Protein AF-A0A9D8ZJZ6-F1 (afdb_monomer)

Nearest PDB structures (foldseek):
  2jpi-assembly1_A  TM=8.445E-01  e=1.481E-08  Pseudomonas aeruginosa
  5em0-assembly1_A  TM=4.532E-01  e=7.822E-02  Artemisia vulgaris
  5feg-assembly1_B  TM=4.765E-01  e=8.849E-02  Hevea brasiliensis
  5ev0-assembly1_A  TM=4.591E-01  e=1.132E-01  Ambrosia artemisiifolia
  3udv-assembly1_A  TM=3.044E-01  e=1.281E-01  Escherichia coli K-12

Radius of gyration: 13.8 Å; Cα contacts (8 Å, |Δi|>4): 210; chains: 1; bounding box: 36×28×32 Å

Secondary structure (DSSP, 8-state):
-EEEEEEEE-TTHHHHHHHHHHHHTTTSEEEE-SSEEEEEETTEEEEEEE-SSEEEEEEEESSTTHHHHHHHHHHHHHHHHSTTS------BS---HHHHHHHHSGGGS---------

Mean predicted aligned error: 5.34 Å

Sequence (118 aa):
MTAFSTNIKTDHAQKYLQQLCKHFAHKVTVEYSPHEGRVAFPPGRCLMNADETTLTFYCLAREDRAIPVIQSILDKHLVKFAWREELEYEWINTLPDDLLAKLARDDFLPDVDGETGR

Foldseek 3Di:
DFKKKKKKFAQCQLVLLVQLQVVQVVPFDWDDDSAWIWTQDPQWIWIWGGDRTMIMIIIDGPDPVCVVVVVVSSVVSSCVVCVVDDIDMDMDRDDPPVVVVCRPDPVVDPPPPDDPDD

Structure (mmCIF, N/CA/C/O backbone):
data_AF-A0A9D8ZJZ6-F1
#
_entry.id   AF-A0A9D8ZJZ6-F1
#
loop_
_atom_site.group_PDB
_atom_site.id
_atom_site.type_symbol
_atom_site.label_atom_id
_atom_site.label_alt_id
_atom_site.label_comp_id
_atom_site.label_asym_id
_atom_site.label_entity_id
_atom_site.label_seq_id
_atom_site.pdbx_PDB_ins_code
_atom_site.Cartn_x
_atom_site.Cartn_y
_atom_site.Cartn_z
_atom_site.occupancy
_atom_site.B_iso_or_equiv
_atom_site.auth_seq_id
_atom_site.auth_comp_id
_atom_site.auth_asym_id
_atom_site.auth_atom_id
_atom_site.pdbx_PDB_model_num
ATOM 1 N N . MET A 1 1 ? 2.996 -0.368 -18.671 1.00 82.06 1 MET A N 1
ATOM 2 C CA . MET A 1 1 ? 2.633 -0.045 -17.280 1.00 82.06 1 MET A CA 1
ATOM 3 C C . MET A 1 1 ? 1.224 -0.541 -17.061 1.00 82.06 1 MET A C 1
ATOM 5 O O . MET A 1 1 ? 0.368 -0.217 -17.876 1.00 82.06 1 MET A O 1
ATOM 9 N N . THR A 1 2 ? 1.011 -1.337 -16.020 1.00 92.19 2 THR A N 1
ATOM 10 C CA . THR A 1 2 ? -0.283 -1.965 -15.737 1.00 92.19 2 THR A CA 1
ATOM 11 C C . THR A 1 2 ? -0.747 -1.533 -14.358 1.00 92.19 2 THR A C 1
ATOM 13 O O . THR A 1 2 ? 0.005 -1.589 -13.384 1.00 92.19 2 THR A O 1
ATOM 16 N N . ALA A 1 3 ? -1.978 -1.050 -14.304 1.00 92.94 3 ALA A N 1
ATOM 17 C CA . ALA A 1 3 ? -2.612 -0.526 -13.112 1.00 92.94 3 ALA A CA 1
ATOM 18 C C . ALA A 1 3 ? -3.452 -1.599 -12.428 1.00 92.94 3 ALA A C 1
ATOM 20 O O . ALA A 1 3 ? -4.126 -2.384 -13.093 1.00 92.94 3 ALA A O 1
ATOM 21 N N . PHE A 1 4 ? -3.432 -1.610 -11.102 1.00 95.06 4 PHE A N 1
ATOM 22 C CA . PHE A 1 4 ? -4.271 -2.496 -10.313 1.00 95.06 4 PHE A CA 1
ATOM 23 C C . PHE A 1 4 ? -4.575 -1.890 -8.946 1.00 95.06 4 PHE A C 1
ATOM 25 O O . PHE A 1 4 ? -3.837 -1.040 -8.442 1.00 95.06 4 PHE A O 1
ATOM 32 N N . SER A 1 5 ? -5.672 -2.325 -8.341 1.00 95.50 5 SER A N 1
ATOM 33 C CA . SER A 1 5 ? -6.100 -1.873 -7.027 1.00 95.50 5 SER A CA 1
ATOM 34 C C . SER A 1 5 ? -6.735 -2.974 -6.203 1.00 95.50 5 SER A C 1
ATOM 36 O O . SER A 1 5 ? -7.060 -4.041 -6.712 1.00 95.50 5 SER A O 1
ATOM 38 N N . THR A 1 6 ? -6.876 -2.721 -4.910 1.00 95.69 6 THR A N 1
ATOM 39 C CA . THR A 1 6 ? -7.689 -3.536 -4.011 1.00 95.69 6 THR A CA 1
ATOM 40 C C . THR A 1 6 ? -8.273 -2.653 -2.923 1.00 95.69 6 THR A C 1
ATOM 42 O O . THR A 1 6 ? -7.671 -1.645 -2.548 1.00 95.69 6 THR A O 1
ATOM 45 N N . ASN A 1 7 ? -9.443 -3.029 -2.425 1.00 94.56 7 ASN A N 1
ATOM 46 C CA . ASN A 1 7 ? -10.135 -2.367 -1.332 1.00 94.56 7 ASN A CA 1
ATOM 47 C C . ASN A 1 7 ? -10.368 -3.384 -0.216 1.00 94.56 7 ASN A C 1
ATOM 49 O O . ASN A 1 7 ? -10.839 -4.490 -0.458 1.00 94.56 7 ASN A O 1
ATOM 53 N N . ILE A 1 8 ? -10.003 -3.002 1.000 1.00 94.19 8 ILE A N 1
ATOM 54 C CA . ILE A 1 8 ? -10.027 -3.863 2.178 1.00 94.19 8 ILE A CA 1
ATOM 55 C C . ILE A 1 8 ? -10.886 -3.190 3.233 1.00 94.19 8 ILE A C 1
ATOM 57 O O . ILE A 1 8 ? -10.650 -2.031 3.581 1.00 94.19 8 ILE A O 1
ATOM 61 N N . LYS A 1 9 ? -11.871 -3.914 3.758 1.00 94.31 9 LYS A N 1
ATOM 62 C CA . LYS A 1 9 ? -12.713 -3.442 4.860 1.00 94.31 9 LYS A CA 1
ATOM 63 C C . LYS A 1 9 ? -12.017 -3.715 6.186 1.00 94.31 9 LYS A C 1
ATOM 65 O O . LYS A 1 9 ? -11.682 -4.855 6.475 1.00 94.31 9 LYS A O 1
ATOM 70 N N . THR A 1 10 ? -11.750 -2.654 6.944 1.00 92.81 10 THR A N 1
ATOM 71 C CA . THR A 1 10 ? -11.077 -2.720 8.246 1.00 92.81 10 THR A CA 1
ATOM 72 C C . THR A 1 10 ? -11.209 -1.394 8.993 1.00 92.81 10 THR A C 1
ATOM 74 O O . THR A 1 10 ? -10.898 -0.336 8.443 1.00 92.81 10 THR A O 1
ATOM 77 N N . ASP A 1 11 ? -11.586 -1.439 10.270 1.00 93.38 11 ASP A N 1
ATOM 78 C CA . ASP A 1 11 ? -11.594 -0.287 11.192 1.00 93.38 11 ASP A CA 1
ATOM 79 C C . ASP A 1 11 ? -10.174 0.173 11.591 1.00 93.38 11 ASP A C 1
ATOM 81 O O . ASP A 1 11 ? -9.971 1.123 12.354 1.00 93.38 11 ASP A O 1
ATOM 85 N N . HIS A 1 12 ? -9.145 -0.522 11.102 1.00 93.06 12 HIS A N 1
ATOM 86 C CA . HIS A 1 12 ? -7.742 -0.259 11.397 1.00 93.06 12 HIS A CA 1
ATOM 87 C C . HIS A 1 12 ? -6.951 0.230 10.180 1.00 93.06 12 HIS A C 1
ATOM 89 O O . HIS A 1 12 ? -5.716 0.233 10.212 1.00 93.06 12 HIS A O 1
ATOM 95 N N . ALA A 1 13 ? -7.635 0.719 9.140 1.00 93.81 13 ALA A N 1
ATOM 96 C CA . ALA A 1 13 ? -7.036 1.157 7.879 1.00 93.81 13 ALA A CA 1
ATOM 97 C C . ALA A 1 13 ? -5.851 2.119 8.074 1.00 93.81 13 ALA A C 1
ATOM 99 O O . ALA A 1 13 ? -4.735 1.837 7.632 1.00 93.81 13 ALA A O 1
ATOM 100 N N . GLN A 1 14 ? -6.051 3.209 8.822 1.00 94.38 14 GLN A N 1
ATOM 101 C CA . GLN A 1 14 ? -5.008 4.215 9.082 1.00 94.38 14 GLN A CA 1
ATOM 102 C C . GLN A 1 14 ? -3.814 3.631 9.846 1.00 94.38 14 GLN A C 1
ATOM 104 O O . GLN A 1 14 ? -2.660 4.007 9.628 1.00 94.38 14 GLN A O 1
ATOM 109 N N . LYS A 1 15 ? -4.078 2.688 10.757 1.00 92.56 15 LYS A N 1
ATOM 110 C CA . LYS A 1 15 ? -3.049 2.030 11.564 1.00 92.56 15 LYS A CA 1
ATOM 111 C C . LYS A 1 15 ? -2.222 1.063 10.721 1.00 92.56 15 LYS A C 1
ATOM 113 O O . LYS A 1 15 ? -1.003 0.999 10.886 1.00 92.56 15 LYS A O 1
ATOM 118 N N . TYR A 1 16 ? -2.857 0.302 9.834 1.00 93.50 16 TYR A N 1
ATOM 119 C CA . TYR A 1 16 ? -2.161 -0.600 8.920 1.00 93.50 16 TYR A CA 1
ATOM 120 C C . TYR A 1 16 ? -1.353 0.172 7.882 1.00 93.50 16 TYR A C 1
ATOM 122 O O . TYR A 1 16 ? -0.177 -0.142 7.710 1.00 93.50 16 TYR A O 1
ATOM 130 N N . LEU A 1 17 ? -1.912 1.235 7.293 1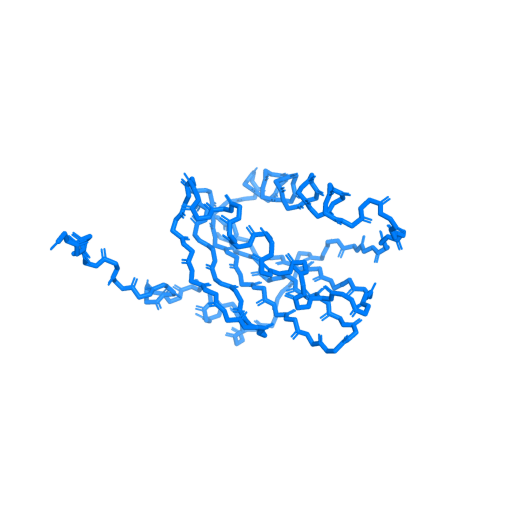.00 94.56 17 LEU A N 1
ATOM 131 C CA . LEU A 1 17 ? -1.197 2.115 6.365 1.00 94.56 17 LEU A CA 1
ATOM 132 C C . LEU A 1 17 ? 0.098 2.643 6.985 1.00 94.56 17 LEU A C 1
ATOM 134 O O . LEU A 1 17 ? 1.171 2.481 6.405 1.00 94.56 17 LEU A O 1
ATOM 138 N N . GLN A 1 18 ? 0.028 3.212 8.190 1.00 93.69 18 GLN A N 1
ATOM 139 C CA . GLN A 1 18 ? 1.209 3.755 8.863 1.00 93.69 18 GLN A CA 1
ATOM 140 C C . GLN A 1 18 ? 2.253 2.677 9.183 1.00 93.69 18 GLN A C 1
ATOM 142 O O . GLN A 1 18 ? 3.450 2.924 9.041 1.00 93.69 18 GLN A O 1
ATOM 147 N N . GLN A 1 19 ? 1.831 1.481 9.607 1.00 93.38 19 GLN A N 1
ATOM 148 C CA . GLN A 1 19 ? 2.754 0.372 9.879 1.00 93.38 19 GLN A CA 1
ATOM 149 C C . GLN A 1 19 ? 3.442 -0.129 8.605 1.00 93.38 19 GLN A C 1
ATOM 151 O O . GLN A 1 19 ? 4.658 -0.324 8.610 1.00 93.38 19 GLN A O 1
ATOM 156 N N . LEU A 1 20 ? 2.686 -0.281 7.516 1.00 93.44 20 LEU A N 1
ATOM 157 C CA . LEU A 1 20 ? 3.204 -0.656 6.203 1.00 93.44 20 LEU A CA 1
ATOM 158 C C . LEU A 1 20 ? 4.213 0.377 5.702 1.00 93.44 20 LEU A C 1
ATOM 160 O O . LEU A 1 20 ? 5.343 0.022 5.377 1.00 93.44 20 LEU A O 1
ATOM 164 N N . CYS A 1 21 ? 3.843 1.657 5.713 1.00 92.88 21 CYS A N 1
ATOM 165 C CA . CYS A 1 21 ? 4.702 2.736 5.237 1.00 92.88 21 CYS A CA 1
ATOM 166 C C . CYS A 1 21 ? 5.999 2.837 6.048 1.00 92.88 21 CYS A C 1
ATOM 168 O O . CYS A 1 21 ? 7.082 2.869 5.465 1.00 92.88 21 CYS A O 1
ATOM 170 N N . LYS A 1 22 ? 5.917 2.785 7.386 1.00 92.00 22 LYS A N 1
ATOM 171 C CA . LYS A 1 22 ? 7.105 2.736 8.255 1.00 92.00 22 LYS A CA 1
ATOM 172 C C . LYS A 1 22 ? 7.988 1.534 7.945 1.00 92.00 22 LYS A C 1
ATOM 174 O O . LYS A 1 22 ? 9.203 1.673 7.896 1.00 92.00 22 LYS A O 1
ATOM 179 N N . HIS A 1 23 ? 7.390 0.367 7.714 1.00 91.62 23 HIS A N 1
ATOM 180 C CA . HIS A 1 23 ? 8.137 -0.837 7.375 1.00 91.62 23 HIS A CA 1
ATOM 181 C C . HIS A 1 23 ? 8.863 -0.708 6.029 1.00 91.62 23 HIS A C 1
ATOM 183 O O . HIS A 1 23 ? 10.041 -1.049 5.917 1.00 91.62 23 HIS A O 1
ATOM 189 N N . PHE A 1 24 ? 8.179 -0.186 5.013 1.00 91.69 24 PHE A N 1
ATOM 190 C CA . PHE A 1 24 ? 8.742 -0.006 3.679 1.00 91.69 24 PHE A CA 1
ATOM 191 C C . PHE A 1 24 ? 9.816 1.083 3.630 1.00 91.69 24 PHE A C 1
ATOM 193 O O . PHE A 1 24 ? 10.796 0.900 2.910 1.00 91.69 24 PHE A O 1
ATOM 200 N N . ALA A 1 25 ? 9.719 2.129 4.457 1.00 90.75 25 ALA A N 1
ATOM 201 C CA . ALA A 1 25 ? 10.713 3.203 4.549 1.00 90.75 25 ALA A CA 1
ATOM 202 C C . ALA A 1 25 ? 12.135 2.710 4.899 1.00 90.75 25 ALA A C 1
ATOM 204 O O . ALA A 1 25 ? 13.115 3.405 4.655 1.00 90.75 25 ALA A O 1
ATOM 205 N N . HIS A 1 26 ? 12.280 1.489 5.429 1.00 89.19 26 HIS A N 1
ATOM 206 C CA . HIS A 1 26 ? 13.590 0.866 5.654 1.00 89.19 26 HIS A CA 1
ATOM 207 C C . HIS A 1 26 ? 14.269 0.344 4.377 1.00 89.19 26 HIS A C 1
ATOM 209 O O . HIS A 1 26 ? 15.457 0.015 4.405 1.00 89.19 26 HIS A O 1
ATOM 215 N N . LYS A 1 27 ? 13.516 0.155 3.290 1.00 87.06 27 LYS A N 1
ATOM 216 C CA . LYS A 1 27 ? 13.978 -0.499 2.054 1.00 87.06 27 LYS A CA 1
ATOM 217 C C . LYS A 1 27 ? 13.760 0.342 0.805 1.00 87.06 27 LYS A C 1
ATOM 219 O O . LYS A 1 27 ? 14.497 0.159 -0.159 1.00 87.06 27 LYS A O 1
ATOM 224 N N . VAL A 1 28 ? 12.744 1.196 0.802 1.00 90.38 28 VAL A N 1
ATOM 225 C CA . VAL A 1 28 ? 12.320 1.988 -0.353 1.00 90.38 28 VAL A CA 1
ATOM 226 C C . VAL A 1 28 ? 11.906 3.390 0.079 1.00 90.38 28 VAL A C 1
ATOM 228 O O . VAL A 1 28 ? 11.646 3.627 1.258 1.00 90.38 28 VAL A O 1
ATOM 231 N N . THR A 1 29 ? 11.814 4.310 -0.879 1.00 89.94 29 THR A N 1
ATOM 232 C CA . THR A 1 29 ? 11.318 5.664 -0.624 1.00 89.94 29 THR A CA 1
ATOM 233 C C . THR A 1 29 ? 9.815 5.631 -0.375 1.00 89.94 29 THR A C 1
ATOM 235 O O . THR A 1 29 ? 9.045 5.072 -1.167 1.00 89.94 29 THR A O 1
ATOM 238 N N . VAL A 1 30 ? 9.409 6.227 0.744 1.00 91.44 30 VAL A N 1
ATOM 239 C CA . VAL A 1 30 ? 8.022 6.277 1.199 1.00 91.44 30 VAL A CA 1
ATOM 240 C C . VAL A 1 30 ? 7.716 7.661 1.739 1.00 91.44 30 VAL A C 1
ATOM 242 O O . VAL A 1 30 ? 8.479 8.198 2.535 1.00 91.44 30 VAL A O 1
ATOM 245 N N . GLU A 1 31 ? 6.555 8.180 1.376 1.00 92.19 31 GLU A N 1
ATOM 246 C CA . GLU A 1 31 ? 5.929 9.328 2.017 1.00 92.19 31 GLU A CA 1
ATOM 247 C C . GLU A 1 31 ? 4.586 8.877 2.583 1.00 92.19 31 GLU A C 1
ATOM 249 O O . GLU A 1 31 ? 3.859 8.144 1.922 1.00 92.19 31 GLU A O 1
ATOM 254 N N . TYR A 1 32 ? 4.239 9.252 3.810 1.00 93.69 32 TYR A N 1
ATOM 255 C CA . TYR A 1 32 ? 2.944 8.866 4.362 1.00 93.69 32 TYR A CA 1
ATOM 256 C C . TYR A 1 32 ? 2.412 9.870 5.373 1.00 93.69 32 TYR A C 1
ATOM 258 O O . TYR A 1 32 ? 3.148 10.560 6.073 1.00 93.69 32 TYR A O 1
ATOM 266 N N . SER A 1 33 ? 1.093 9.886 5.457 1.00 91.94 33 SER A N 1
ATOM 267 C CA . SER A 1 33 ? 0.260 10.628 6.389 1.00 91.94 33 SER A CA 1
ATOM 268 C C . SER A 1 33 ? -0.735 9.649 7.039 1.00 91.94 33 SER A C 1
ATOM 270 O O . SER A 1 33 ? -0.743 8.463 6.698 1.00 91.94 33 SER A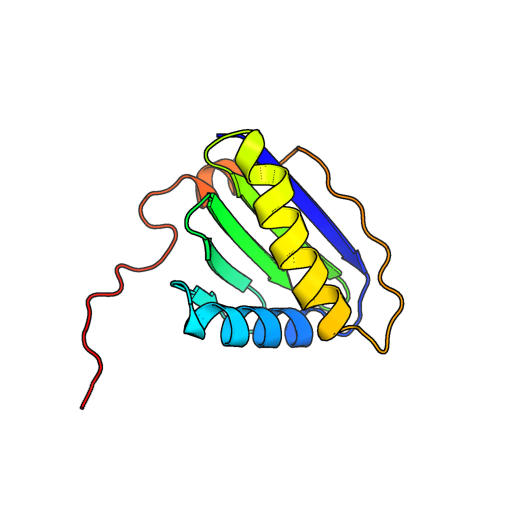 O 1
ATOM 272 N N . PRO A 1 34 ? -1.590 10.094 7.975 1.00 89.81 34 PRO A N 1
ATOM 273 C CA . PRO A 1 34 ? -2.603 9.223 8.572 1.00 89.81 34 PRO A CA 1
ATOM 274 C C . PRO A 1 34 ? -3.609 8.644 7.565 1.00 89.81 34 PRO A C 1
ATOM 276 O O . PRO A 1 34 ? -4.140 7.564 7.810 1.00 89.81 34 PRO A O 1
ATOM 279 N N . HIS A 1 35 ? -3.842 9.337 6.444 1.00 93.25 35 HIS A N 1
ATOM 280 C CA . HIS A 1 35 ? -4.875 8.998 5.457 1.00 93.25 35 HIS A CA 1
ATOM 281 C C . HIS A 1 35 ? -4.320 8.573 4.097 1.00 93.25 35 HIS A C 1
ATOM 283 O O . HIS A 1 35 ? -4.979 7.838 3.379 1.00 93.25 35 HIS A O 1
ATOM 289 N N . GLU A 1 36 ? -3.118 9.006 3.728 1.00 93.75 36 GLU A N 1
ATOM 290 C CA . GLU A 1 36 ? -2.522 8.712 2.423 1.00 93.75 36 GLU A CA 1
ATOM 291 C C . GLU A 1 36 ? -1.075 8.243 2.593 1.00 93.75 36 GLU A C 1
ATOM 293 O O . GLU A 1 36 ? -0.315 8.857 3.340 1.00 93.75 36 GLU A O 1
ATOM 298 N N . GLY A 1 37 ? -0.681 7.186 1.885 1.00 94.12 37 GLY A N 1
ATOM 299 C CA . GLY A 1 37 ? 0.684 6.662 1.840 1.00 94.12 37 GLY A CA 1
ATOM 300 C C . GLY A 1 37 ? 1.149 6.449 0.404 1.00 94.12 37 GLY A C 1
ATOM 301 O O . GLY A 1 37 ? 0.445 5.855 -0.400 1.00 94.12 37 GLY A O 1
ATOM 302 N N . ARG A 1 38 ? 2.343 6.910 0.058 1.00 94.62 38 ARG A N 1
ATOM 303 C CA . ARG A 1 38 ? 2.962 6.798 -1.262 1.00 94.62 38 ARG A CA 1
ATOM 304 C C . ARG A 1 38 ? 4.251 6.010 -1.138 1.00 94.62 38 ARG A C 1
ATOM 306 O O . ARG A 1 38 ? 5.128 6.359 -0.357 1.00 94.62 38 ARG A O 1
ATOM 313 N N . VAL A 1 39 ? 4.374 4.945 -1.917 1.00 93.75 39 VAL A N 1
ATOM 314 C CA . VAL A 1 39 ? 5.511 4.024 -1.873 1.00 93.75 39 VAL A CA 1
ATOM 315 C C . VAL A 1 39 ? 6.044 3.816 -3.283 1.00 93.75 39 VAL A C 1
ATOM 317 O O . VAL A 1 39 ? 5.300 3.417 -4.182 1.00 93.75 39 VAL A O 1
ATOM 320 N N . ALA A 1 40 ? 7.340 4.044 -3.487 1.00 92.06 40 ALA A N 1
ATOM 321 C CA . ALA A 1 40 ? 8.012 3.696 -4.736 1.00 92.06 40 ALA A CA 1
ATOM 322 C C . ALA A 1 40 ? 8.740 2.361 -4.584 1.00 92.06 40 ALA A C 1
ATOM 324 O O . ALA A 1 40 ? 9.860 2.292 -4.085 1.00 92.06 40 ALA A O 1
ATOM 325 N N . PHE A 1 41 ? 8.112 1.283 -5.044 1.00 90.38 41 PHE A N 1
ATOM 326 C CA . PHE A 1 41 ? 8.783 -0.003 -5.154 1.00 90.38 41 PHE A CA 1
ATOM 327 C C . PHE A 1 41 ? 9.711 -0.020 -6.390 1.00 90.38 41 PHE A C 1
ATOM 329 O O . PHE A 1 41 ? 9.414 0.601 -7.411 1.00 90.38 41 PHE A O 1
ATOM 336 N N . PRO A 1 42 ? 10.814 -0.787 -6.380 1.00 88.38 42 PRO A N 1
ATOM 337 C CA . PRO A 1 42 ? 11.655 -0.939 -7.571 1.00 88.38 42 PRO A CA 1
ATOM 338 C C . PRO A 1 42 ? 10.890 -1.379 -8.845 1.00 88.38 42 PRO A C 1
ATOM 340 O O . PRO A 1 42 ? 11.163 -0.836 -9.921 1.00 88.38 42 PRO A O 1
ATOM 343 N N . PRO A 1 43 ? 9.912 -2.313 -8.769 1.00 91.44 43 PRO A N 1
ATOM 344 C CA . PRO A 1 43 ? 9.130 -2.730 -9.934 1.00 91.44 43 PRO A CA 1
ATOM 345 C C . PRO A 1 43 ? 7.885 -1.863 -10.236 1.00 91.44 43 PRO A C 1
ATOM 347 O O . PRO A 1 43 ? 7.201 -2.119 -11.231 1.00 91.44 43 PRO A O 1
ATOM 350 N N . GLY 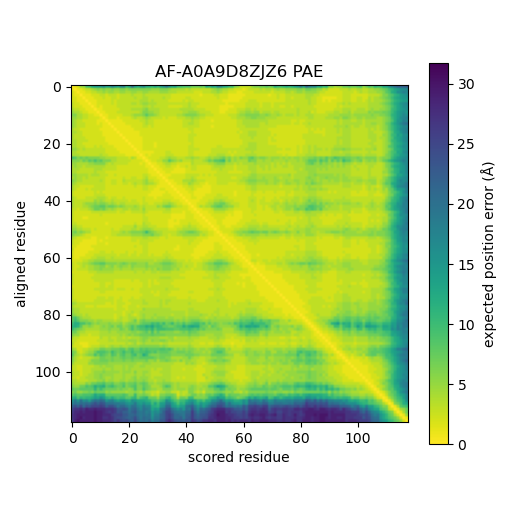A 1 44 ? 7.561 -0.848 -9.426 1.00 92.25 44 GLY A N 1
ATOM 351 C CA . GLY A 1 44 ? 6.354 -0.033 -9.617 1.00 92.25 44 GLY A CA 1
ATOM 352 C C . GLY A 1 44 ? 6.037 0.910 -8.4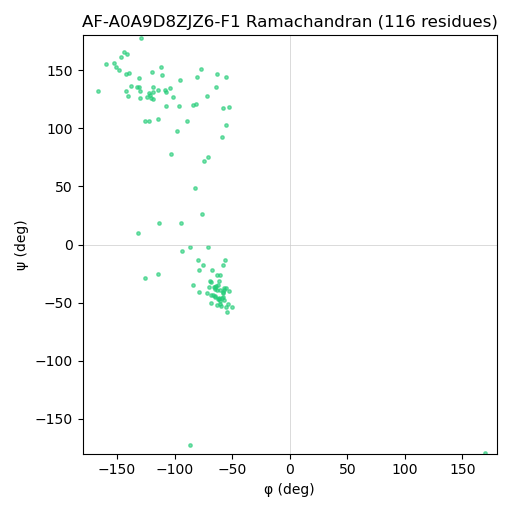57 1.00 92.25 44 GLY A C 1
ATOM 353 O O . GLY A 1 44 ? 6.744 0.966 -7.463 1.00 92.25 44 GLY A O 1
ATOM 354 N N . ARG A 1 45 ? 4.950 1.663 -8.559 1.00 93.94 45 ARG A N 1
ATOM 355 C CA . ARG A 1 45 ? 4.533 2.630 -7.532 1.00 93.94 45 ARG A CA 1
ATOM 356 C C . ARG A 1 45 ? 3.256 2.162 -6.867 1.00 93.94 45 ARG A C 1
ATOM 358 O O . ARG A 1 45 ? 2.476 1.448 -7.490 1.00 93.94 45 ARG A O 1
ATOM 365 N N . CYS A 1 46 ? 3.035 2.558 -5.623 1.00 94.94 46 CYS A N 1
ATOM 366 C CA . CYS A 1 46 ? 1.764 2.319 -4.970 1.00 94.94 46 CYS A CA 1
ATOM 367 C C . CYS A 1 46 ? 1.342 3.485 -4.082 1.00 94.94 46 CYS A C 1
ATOM 369 O O . CYS A 1 46 ? 2.121 3.993 -3.280 1.00 94.94 46 CYS A O 1
ATOM 371 N N . LEU A 1 47 ? 0.090 3.881 -4.242 1.00 94.69 47 LEU A N 1
ATOM 372 C CA . LEU A 1 47 ? -0.639 4.830 -3.428 1.00 94.69 47 LEU A CA 1
ATOM 373 C C . LEU A 1 47 ? -1.596 4.042 -2.531 1.00 94.69 47 LEU A C 1
ATOM 375 O O . LEU A 1 47 ? -2.285 3.135 -2.980 1.00 94.69 47 LEU A O 1
ATOM 379 N N . MET A 1 48 ? -1.640 4.392 -1.262 1.00 95.19 48 MET A N 1
ATOM 380 C CA . MET A 1 48 ? -2.476 3.795 -0.235 1.00 95.19 48 MET A CA 1
ATOM 381 C C . MET A 1 48 ? -3.388 4.891 0.287 1.00 95.19 48 MET A C 1
ATOM 383 O O . MET A 1 48 ? -2.898 5.968 0.618 1.00 95.19 48 MET A O 1
ATOM 387 N N . ASN A 1 49 ? -4.683 4.620 0.374 1.00 95.12 49 ASN A N 1
ATOM 388 C CA . ASN A 1 49 ? -5.654 5.518 0.981 1.00 95.12 49 ASN A CA 1
ATOM 389 C C . ASN A 1 49 ? -6.331 4.807 2.148 1.00 95.12 49 ASN A C 1
ATOM 391 O O . ASN A 1 49 ? -6.844 3.702 1.982 1.00 95.12 49 AS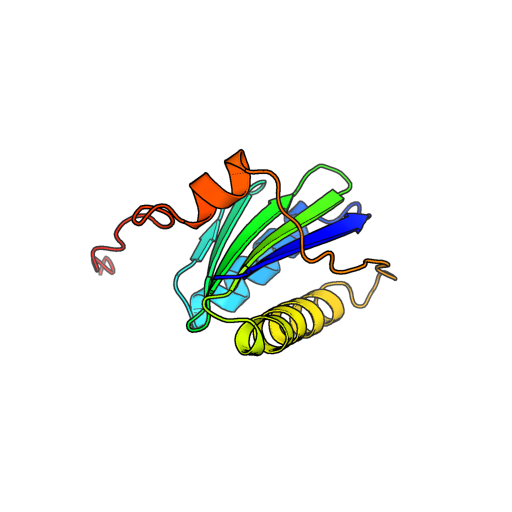N A O 1
ATOM 395 N N . ALA A 1 50 ? -6.310 5.427 3.317 1.00 95.25 50 ALA A N 1
ATOM 396 C CA . ALA A 1 50 ? -6.938 4.937 4.526 1.00 95.25 50 ALA A CA 1
ATOM 397 C C . ALA A 1 50 ? -8.076 5.869 4.938 1.00 95.25 50 ALA A C 1
ATOM 399 O O . ALA A 1 50 ? -7.863 6.971 5.454 1.00 95.25 50 ALA A O 1
ATOM 400 N N . ASP A 1 51 ? -9.286 5.367 4.746 1.00 93.69 51 ASP A N 1
ATOM 401 C CA . ASP A 1 51 ? -10.514 5.933 5.279 1.00 93.69 51 ASP A CA 1
ATOM 402 C C . ASP A 1 51 ? -10.764 5.395 6.702 1.00 93.69 51 ASP A C 1
ATOM 404 O O . ASP A 1 51 ? -9.906 4.741 7.300 1.00 93.69 51 ASP A O 1
ATOM 408 N N . GLU A 1 52 ? -11.927 5.685 7.287 1.00 91.62 52 GLU A N 1
ATOM 409 C CA . GLU A 1 52 ? -12.265 5.240 8.649 1.00 91.62 52 GLU A CA 1
ATOM 410 C C . GLU A 1 52 ? -12.382 3.712 8.755 1.00 91.62 52 GLU A C 1
ATOM 412 O O . GLU A 1 52 ? -11.932 3.123 9.733 1.00 91.62 52 GLU A O 1
ATOM 417 N N . THR A 1 53 ? -12.947 3.071 7.727 1.00 93.56 53 THR A N 1
ATOM 418 C CA . THR A 1 53 ? -13.246 1.626 7.714 1.00 93.56 53 THR A CA 1
ATOM 419 C C . THR A 1 53 ? -12.769 0.921 6.445 1.00 93.56 53 THR A C 1
ATOM 421 O O . THR A 1 53 ? -13.167 -0.208 6.147 1.00 93.56 53 THR A O 1
ATOM 424 N N . THR A 1 54 ? -11.985 1.602 5.609 1.00 94.69 54 THR A N 1
ATOM 425 C CA . THR A 1 54 ? -11.536 1.056 4.325 1.00 94.69 54 THR A CA 1
ATOM 426 C C . THR A 1 54 ? -10.091 1.445 4.053 1.00 94.69 54 THR A C 1
ATOM 428 O O . THR A 1 54 ? -9.730 2.617 4.100 1.00 94.69 54 THR A O 1
ATOM 431 N N . LEU A 1 55 ? -9.266 0.449 3.740 1.00 95.44 55 LEU A N 1
ATOM 432 C CA . LEU A 1 55 ? -7.910 0.626 3.240 1.00 95.44 55 LEU A CA 1
ATOM 433 C C . LEU A 1 55 ? -7.889 0.259 1.759 1.00 95.44 55 LEU A C 1
ATOM 435 O O . LEU A 1 55 ? -8.182 -0.877 1.392 1.00 95.44 55 LEU A O 1
ATOM 439 N N . THR A 1 56 ? -7.528 1.210 0.908 1.00 95.38 56 THR A N 1
ATOM 440 C CA . THR A 1 56 ? -7.458 1.005 -0.538 1.00 95.38 56 THR A CA 1
ATOM 441 C C . THR A 1 56 ? -6.023 1.130 -1.016 1.00 95.38 56 THR A C 1
ATOM 443 O O . THR A 1 56 ? -5.327 2.082 -0.667 1.00 95.38 56 THR A O 1
ATOM 446 N N . PHE A 1 57 ? -5.579 0.183 -1.834 1.00 95.50 57 PHE A N 1
ATOM 447 C CA . PHE A 1 57 ? -4.291 0.240 -2.514 1.00 95.50 57 PHE A CA 1
ATOM 448 C C . PHE A 1 57 ? -4.519 0.499 -3.995 1.00 95.50 57 PHE A C 1
ATOM 450 O O . PHE A 1 57 ? -5.320 -0.177 -4.631 1.00 95.50 57 PHE A O 1
ATOM 457 N N . TYR A 1 58 ? -3.767 1.437 -4.547 1.00 95.56 58 TYR A N 1
ATOM 458 C CA . TYR A 1 58 ? -3.748 1.796 -5.954 1.00 95.56 58 TYR A CA 1
ATOM 459 C C . TYR A 1 58 ? -2.306 1.715 -6.430 1.00 95.56 58 TYR A C 1
ATOM 461 O O . TYR A 1 58 ? -1.483 2.560 -6.084 1.00 95.56 58 TYR A O 1
ATOM 469 N N . CYS A 1 59 ? -1.969 0.692 -7.203 1.00 95.31 59 CYS A N 1
ATOM 470 C CA . CYS A 1 59 ? -0.599 0.467 -7.622 1.00 95.31 59 CYS A CA 1
ATOM 471 C C . CYS A 1 59 ? -0.454 0.493 -9.148 1.00 95.31 59 CYS A C 1
ATOM 473 O O . CYS A 1 59 ? -1.343 0.108 -9.907 1.00 95.31 59 CYS A O 1
ATOM 475 N N . LEU A 1 60 ? 0.717 0.937 -9.594 1.00 94.38 60 LEU A N 1
ATOM 476 C CA . LEU A 1 60 ? 1.121 0.996 -10.990 1.00 94.38 60 LEU A CA 1
ATOM 477 C C . LEU A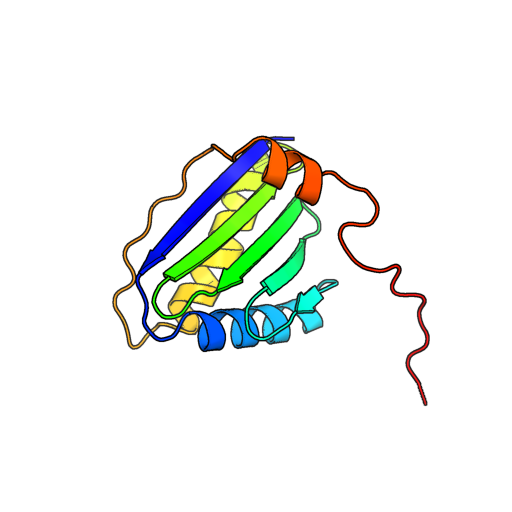 1 60 ? 2.401 0.180 -11.168 1.00 94.38 60 LEU A C 1
ATOM 479 O O . LEU A 1 60 ? 3.486 0.597 -10.757 1.00 94.38 60 LEU A O 1
ATOM 483 N N . ALA A 1 61 ? 2.280 -0.989 -11.788 1.00 94.31 61 ALA A N 1
ATOM 484 C CA . ALA A 1 61 ? 3.420 -1.809 -12.171 1.00 94.31 61 ALA A CA 1
ATOM 485 C C . ALA A 1 61 ? 4.041 -1.298 -13.475 1.00 94.31 61 ALA A C 1
ATOM 487 O O . ALA A 1 61 ? 3.341 -0.881 -14.403 1.00 94.31 61 ALA A O 1
ATOM 488 N N . ARG A 1 62 ? 5.370 -1.385 -13.589 1.00 90.75 62 ARG A N 1
ATOM 489 C CA . ARG A 1 62 ? 6.070 -1.040 -14.838 1.00 90.75 62 ARG A CA 1
ATOM 490 C C . ARG A 1 62 ? 5.698 -1.997 -15.980 1.00 90.75 62 ARG A C 1
ATOM 492 O O . ARG A 1 62 ? 5.503 -1.547 -17.111 1.00 90.75 62 ARG A O 1
ATOM 499 N N . GLU A 1 63 ? 5.503 -3.271 -15.654 1.00 92.50 63 GLU A N 1
ATOM 500 C CA . GLU A 1 63 ? 5.180 -4.377 -16.565 1.00 92.50 63 GLU A CA 1
ATOM 501 C C . GLU A 1 63 ? 4.262 -5.410 -15.889 1.00 92.50 63 GLU A C 1
ATOM 503 O O . GLU A 1 63 ? 4.218 -5.493 -14.663 1.00 92.50 63 GLU A O 1
ATOM 508 N N . ASP A 1 64 ? 3.578 -6.254 -16.659 1.00 89.88 64 ASP A N 1
ATOM 509 C CA . ASP A 1 64 ? 2.632 -7.238 -16.112 1.00 89.88 64 ASP A CA 1
ATOM 510 C C . ASP A 1 64 ? 3.280 -8.259 -15.166 1.00 89.88 64 ASP A C 1
ATOM 512 O O . ASP A 1 64 ? 2.674 -8.676 -14.181 1.00 89.88 64 ASP A O 1
ATOM 516 N N . ARG A 1 65 ? 4.553 -8.612 -15.391 1.00 91.81 65 ARG A N 1
ATOM 517 C CA . ARG A 1 65 ? 5.290 -9.530 -14.503 1.00 91.81 65 ARG A CA 1
ATOM 518 C C . ARG A 1 65 ? 5.566 -8.931 -13.122 1.00 91.81 65 ARG A C 1
ATOM 520 O O . ARG A 1 65 ? 5.793 -9.678 -12.174 1.00 91.81 65 ARG A O 1
ATOM 527 N N . ALA A 1 66 ? 5.546 -7.604 -12.995 1.00 93.62 66 ALA A N 1
ATOM 528 C CA . ALA A 1 66 ? 5.751 -6.910 -11.728 1.00 93.62 66 ALA A CA 1
ATOM 529 C C . ALA A 1 66 ? 4.502 -6.914 -10.832 1.00 93.62 66 ALA A C 1
ATOM 531 O O . ALA A 1 66 ? 4.639 -6.784 -9.615 1.00 93.62 66 ALA A O 1
ATOM 532 N N . ILE A 1 67 ? 3.308 -7.103 -11.401 1.00 93.50 67 ILE A N 1
ATOM 533 C CA . ILE A 1 67 ? 2.040 -7.151 -10.657 1.00 93.50 67 ILE A CA 1
ATOM 534 C C . ILE A 1 67 ? 2.082 -8.194 -9.527 1.00 93.50 67 ILE A C 1
ATOM 536 O O . ILE A 1 67 ? 1.956 -7.793 -8.367 1.00 93.50 67 ILE A O 1
ATOM 540 N N . PRO A 1 68 ? 2.335 -9.495 -9.791 1.00 93.94 68 PRO A N 1
ATOM 541 C CA . PRO A 1 68 ? 2.330 -10.506 -8.732 1.00 93.94 68 PRO A CA 1
ATOM 542 C C . PRO A 1 68 ? 3.421 -10.269 -7.679 1.00 93.94 68 PRO A C 1
ATOM 544 O O . PRO A 1 68 ? 3.260 -10.652 -6.522 1.00 93.94 68 PRO A O 1
ATOM 547 N N . VAL A 1 69 ? 4.524 -9.606 -8.047 1.00 93.44 69 VAL A N 1
ATOM 548 C CA . VAL A 1 69 ? 5.597 -9.256 -7.106 1.00 93.44 69 VAL A CA 1
ATOM 549 C C . VAL A 1 69 ? 5.111 -8.207 -6.108 1.00 93.44 69 VAL A C 1
ATOM 551 O O . VAL A 1 69 ? 5.250 -8.406 -4.902 1.00 93.44 69 VAL A O 1
ATOM 554 N N . ILE A 1 70 ? 4.517 -7.113 -6.591 1.00 94.00 70 ILE A N 1
ATOM 555 C CA . ILE A 1 70 ? 3.999 -6.039 -5.732 1.00 94.00 70 ILE A CA 1
ATOM 556 C C . ILE A 1 70 ? 2.839 -6.557 -4.874 1.00 94.00 70 ILE A C 1
ATOM 558 O O . ILE A 1 70 ? 2.836 -6.326 -3.666 1.00 94.00 70 ILE A O 1
ATOM 562 N N . GLN A 1 71 ? 1.908 -7.314 -5.464 1.00 94.38 71 GLN A N 1
ATOM 563 C CA . GLN A 1 71 ? 0.802 -7.938 -4.731 1.00 94.38 71 GLN A CA 1
ATOM 564 C C . GLN A 1 71 ? 1.317 -8.839 -3.605 1.00 94.38 71 GLN A C 1
ATOM 566 O O . GLN A 1 71 ? 0.886 -8.689 -2.468 1.00 94.38 71 GLN A O 1
ATOM 571 N N . SER A 1 72 ? 2.301 -9.707 -3.875 1.00 93.88 72 SER A N 1
ATOM 572 C CA . SER A 1 72 ? 2.878 -10.590 -2.852 1.00 93.88 72 SER A CA 1
ATOM 573 C C . SER A 1 72 ? 3.585 -9.821 -1.733 1.00 93.88 72 SER A C 1
ATOM 575 O O . SER A 1 72 ? 3.538 -10.239 -0.577 1.00 93.88 72 SER A O 1
ATOM 577 N N . ILE A 1 73 ? 4.251 -8.704 -2.050 1.00 92.44 73 ILE A N 1
ATOM 578 C CA . ILE A 1 73 ? 4.855 -7.840 -1.029 1.00 92.44 73 ILE A CA 1
ATOM 579 C C . ILE A 1 73 ? 3.754 -7.262 -0.141 1.00 92.44 73 ILE A C 1
ATOM 581 O O . ILE A 1 73 ? 3.840 -7.398 1.076 1.00 92.44 73 ILE A O 1
ATOM 585 N N . LEU A 1 74 ? 2.725 -6.647 -0.720 1.00 92.88 74 LEU A N 1
ATOM 586 C CA . LEU A 1 74 ? 1.653 -6.010 0.046 1.00 92.88 74 LEU A CA 1
ATOM 587 C C . LEU A 1 74 ? 0.889 -7.027 0.897 1.00 92.88 74 LEU A C 1
ATOM 589 O O . LEU A 1 74 ? 0.753 -6.812 2.097 1.00 92.88 74 LEU A O 1
ATOM 593 N N . ASP A 1 75 ? 0.511 -8.161 0.312 1.00 92.62 75 ASP A N 1
ATOM 594 C CA . ASP A 1 75 ? -0.199 -9.260 0.968 1.00 92.62 75 ASP A CA 1
ATOM 595 C C . ASP A 1 75 ? 0.544 -9.776 2.211 1.00 92.62 75 ASP A C 1
ATOM 597 O O . ASP A 1 75 ? 0.025 -9.732 3.326 1.00 92.62 75 ASP A O 1
ATOM 601 N N . LYS A 1 76 ? 1.826 -10.139 2.062 1.00 91.75 76 LYS A N 1
ATOM 602 C CA . LYS A 1 76 ? 2.645 -10.656 3.172 1.00 91.75 76 LYS A CA 1
ATOM 603 C C . LYS A 1 76 ? 2.738 -9.689 4.344 1.00 91.75 76 LYS A C 1
ATOM 605 O O . LYS A 1 76 ? 2.744 -10.117 5.498 1.00 91.75 76 LYS A O 1
ATOM 610 N N . HIS A 1 77 ? 2.880 -8.396 4.064 1.00 91.38 77 HIS A N 1
ATOM 611 C CA . HIS A 1 77 ? 3.006 -7.400 5.122 1.00 91.38 77 HIS A CA 1
ATOM 612 C C . HIS A 1 77 ? 1.645 -7.078 5.733 1.00 91.38 77 HIS A C 1
ATOM 614 O O . HIS A 1 77 ? 1.547 -6.993 6.955 1.00 91.38 77 HIS A O 1
ATOM 620 N N . LEU A 1 78 ? 0.600 -6.964 4.915 1.00 91.12 78 LEU A N 1
ATOM 621 C CA . LEU A 1 78 ? -0.757 -6.719 5.379 1.00 91.12 78 LEU A CA 1
ATOM 622 C C . LEU A 1 78 ? -1.228 -7.844 6.305 1.00 91.12 78 LEU A C 1
ATOM 624 O O . LEU A 1 78 ? -1.557 -7.556 7.449 1.00 91.12 78 LEU A O 1
ATOM 628 N N . VAL A 1 79 ? -1.143 -9.109 5.880 1.00 90.00 79 VAL A N 1
ATOM 629 C CA . VAL A 1 79 ? -1.496 -10.282 6.703 1.00 90.00 79 VAL A CA 1
ATOM 630 C C . VAL A 1 79 ? -0.689 -10.312 8.003 1.00 90.00 79 VAL A C 1
ATOM 632 O O . VAL A 1 79 ? -1.218 -10.614 9.068 1.00 90.00 79 VAL A O 1
ATOM 635 N N . LYS A 1 80 ? 0.595 -9.940 7.959 1.00 90.00 80 LYS A N 1
ATOM 636 C CA . LYS A 1 80 ? 1.439 -9.880 9.160 1.00 90.00 80 LYS A CA 1
ATOM 637 C C . LYS A 1 80 ? 0.994 -8.801 10.152 1.00 90.00 80 LYS A C 1
ATOM 639 O O . LYS A 1 80 ? 1.111 -9.018 11.356 1.00 90.00 80 LYS A O 1
ATOM 644 N N . PHE A 1 81 ? 0.520 -7.645 9.687 1.00 88.38 81 PHE A N 1
ATOM 645 C CA . PHE A 1 81 ? 0.048 -6.562 10.562 1.00 88.38 81 PHE A CA 1
ATOM 646 C C . PHE A 1 81 ? -1.403 -6.748 11.009 1.00 88.38 81 PHE A C 1
ATOM 648 O O . PHE A 1 81 ? -1.739 -6.423 12.150 1.00 88.38 81 PHE A O 1
ATOM 655 N N . ALA A 1 82 ? -2.232 -7.306 10.136 1.00 89.75 82 ALA A N 1
ATOM 656 C CA . ALA A 1 82 ? -3.636 -7.597 10.361 1.00 89.75 82 ALA A CA 1
ATOM 657 C C . ALA A 1 82 ? -3.877 -9.031 10.841 1.00 89.75 82 ALA A C 1
ATOM 659 O O . ALA A 1 82 ? -4.997 -9.497 10.810 1.00 89.75 82 ALA A O 1
ATOM 660 N N . TRP A 1 83 ? -2.862 -9.727 11.359 1.00 86.19 83 TRP A N 1
ATOM 661 C CA . TRP A 1 83 ? -2.958 -11.129 11.801 1.00 86.19 83 TRP A CA 1
ATOM 662 C C . TRP A 1 83 ? -4.044 -11.418 12.857 1.00 86.19 83 TRP A C 1
ATOM 664 O O . TRP A 1 83 ? -4.317 -12.577 13.158 1.00 86.19 83 TRP A O 1
ATOM 674 N N . ARG A 1 84 ? -4.611 -10.373 13.474 1.00 87.12 84 ARG A N 1
ATOM 675 C CA . ARG A 1 84 ? -5.709 -10.451 14.450 1.00 87.12 84 ARG A CA 1
ATOM 676 C C . ARG A 1 84 ? -7.098 -10.283 13.829 1.00 87.12 84 ARG A C 1
ATOM 678 O O . ARG A 1 84 ? -8.075 -10.380 14.561 1.00 87.12 84 ARG A O 1
ATOM 685 N N . GLU A 1 85 ? -7.169 -9.987 12.540 1.00 86.62 85 GLU A N 1
ATOM 686 C CA . GLU A 1 85 ? -8.386 -9.695 11.793 1.00 86.62 85 GLU A CA 1
ATOM 687 C C . GLU A 1 85 ? -8.396 -10.528 10.508 1.00 86.62 85 GLU A C 1
ATOM 689 O O . GLU A 1 85 ? -7.356 -10.771 9.895 1.00 86.62 85 GLU A O 1
ATOM 694 N N . GLU A 1 86 ? -9.572 -10.995 10.111 1.00 84.56 86 GLU A N 1
ATOM 695 C CA . GLU A 1 86 ? -9.733 -11.686 8.838 1.00 84.56 86 GLU A CA 1
ATOM 696 C C . GLU A 1 86 ? -10.050 -10.636 7.773 1.00 84.56 86 GLU A C 1
ATOM 698 O O . GLU A 1 86 ? -11.122 -10.035 7.775 1.00 84.56 86 GLU A O 1
ATOM 703 N N . LEU A 1 87 ? -9.070 -10.352 6.914 1.00 88.81 87 LEU A N 1
ATOM 704 C CA . LEU A 1 87 ? -9.214 -9.380 5.837 1.00 88.81 87 LEU A CA 1
ATOM 705 C C . LEU A 1 87 ? -9.583 -10.095 4.541 1.00 88.81 87 LEU A C 1
ATOM 707 O O . LEU A 1 87 ? -8.791 -10.875 4.014 1.00 88.81 87 LEU A O 1
ATOM 711 N N . GLU A 1 88 ? -10.746 -9.762 3.995 1.00 89.19 88 GLU A N 1
ATOM 712 C CA . GLU A 1 88 ? -11.171 -10.211 2.672 1.00 89.19 88 GLU A CA 1
ATOM 713 C C . GLU A 1 88 ? -10.967 -9.092 1.651 1.00 89.19 88 GLU A C 1
ATOM 715 O O . GLU A 1 88 ? -11.416 -7.958 1.844 1.00 89.19 88 GLU A O 1
ATOM 720 N N . TYR A 1 89 ? -10.259 -9.403 0.565 1.00 93.06 89 TYR A N 1
ATOM 721 C CA . TYR A 1 89 ? -9.990 -8.455 -0.507 1.00 93.06 89 TYR A CA 1
ATOM 722 C C . TYR A 1 89 ? -9.625 -9.148 -1.814 1.00 93.06 89 TYR A C 1
ATOM 724 O O . TYR A 1 89 ? -9.088 -10.255 -1.829 1.00 93.06 89 TYR A O 1
ATOM 732 N N . GLU A 1 90 ? -9.862 -8.453 -2.923 1.00 93.75 90 GLU A N 1
ATOM 733 C CA . GLU A 1 90 ? -9.545 -8.933 -4.263 1.00 93.75 90 GLU A CA 1
ATOM 734 C C . GLU A 1 90 ? -8.781 -7.866 -5.047 1.00 93.75 90 GLU A C 1
ATOM 736 O O . GLU A 1 90 ? -9.126 -6.682 -5.043 1.00 93.75 90 GLU A O 1
ATOM 741 N N . TRP A 1 91 ? -7.730 -8.300 -5.739 1.00 93.69 91 TRP A N 1
ATOM 742 C CA . TRP A 1 91 ? -6.976 -7.439 -6.635 1.00 93.69 91 TRP A CA 1
ATOM 743 C C . TRP A 1 91 ? -7.670 -7.327 -7.988 1.00 93.69 91 TRP A C 1
ATOM 745 O O . TRP A 1 91 ? -7.816 -8.313 -8.708 1.00 93.69 91 TRP A O 1
ATOM 755 N N . ILE A 1 92 ? -8.010 -6.103 -8.371 1.00 93.69 92 ILE A N 1
ATOM 756 C CA . ILE A 1 92 ? -8.594 -5.777 -9.668 1.00 93.69 92 ILE A CA 1
ATOM 757 C C . ILE A 1 92 ? -7.557 -5.062 -10.532 1.00 93.69 92 ILE A C 1
ATOM 759 O O . ILE A 1 92 ? -6.933 -4.095 -10.104 1.00 93.69 92 ILE A O 1
ATOM 763 N N . ASN A 1 93 ? -7.376 -5.496 -11.779 1.00 91.12 93 ASN A N 1
ATOM 764 C CA . ASN A 1 93 ? -6.437 -4.872 -12.724 1.00 91.12 93 ASN A CA 1
ATOM 765 C C . ASN A 1 93 ? -7.060 -3.643 -13.405 1.00 91.12 93 ASN A C 1
ATOM 767 O O . ASN A 1 93 ? -7.077 -3.526 -14.629 1.00 91.12 93 ASN A O 1
ATOM 771 N N . THR A 1 94 ? -7.650 -2.761 -12.601 1.00 87.56 94 THR A N 1
ATOM 772 C CA . THR A 1 94 ? -8.254 -1.512 -13.057 1.00 87.56 94 THR A CA 1
ATOM 773 C C . THR A 1 94 ? -8.007 -0.394 -12.047 1.00 87.56 94 THR A C 1
ATOM 775 O O . THR A 1 94 ? -7.921 -0.627 -10.836 1.00 87.56 94 THR A O 1
ATOM 778 N N . LEU A 1 95 ? -7.857 0.823 -12.568 1.00 87.19 95 LEU A N 1
ATOM 779 C CA . LEU A 1 95 ? -7.772 2.070 -11.819 1.00 87.19 95 LEU A CA 1
ATOM 780 C C . LEU A 1 95 ? -8.561 3.153 -12.566 1.00 87.19 95 LEU A C 1
ATOM 782 O O . LEU A 1 95 ? -8.556 3.143 -13.797 1.00 87.19 95 LEU A O 1
ATOM 786 N N . PRO A 1 96 ? -9.179 4.110 -11.852 1.00 88.38 96 PRO A N 1
ATOM 787 C CA . PRO A 1 96 ? -9.712 5.310 -12.482 1.00 88.38 96 PRO A CA 1
ATOM 788 C C . PRO A 1 96 ? -8.590 6.136 -13.122 1.00 88.38 96 PRO A C 1
ATOM 790 O O . PRO A 1 96 ? -7.485 6.214 -12.576 1.00 88.38 96 PRO A O 1
ATOM 793 N N . ASP A 1 97 ? -8.892 6.805 -14.238 1.00 88.06 97 ASP A N 1
ATOM 794 C CA . ASP A 1 97 ? -7.927 7.597 -15.013 1.00 88.06 97 ASP A CA 1
ATOM 795 C C . ASP A 1 97 ? -7.217 8.677 -14.184 1.00 88.06 97 ASP A C 1
ATOM 797 O O . ASP A 1 97 ? -6.018 8.891 -14.352 1.00 88.06 97 ASP A O 1
ATOM 801 N N . ASP A 1 98 ? -7.921 9.319 -13.246 1.00 89.44 98 ASP A N 1
ATOM 802 C CA . ASP A 1 98 ? -7.344 10.326 -12.343 1.00 89.44 98 ASP A CA 1
ATOM 803 C C . ASP A 1 98 ? -6.230 9.743 -11.453 1.00 89.44 98 ASP A C 1
ATOM 805 O O . ASP A 1 98 ? -5.124 10.286 -11.375 1.00 89.44 98 ASP A O 1
ATOM 809 N N . LEU A 1 99 ? -6.477 8.578 -10.845 1.00 90.00 99 LEU A N 1
ATOM 810 C CA . LEU A 1 99 ? -5.492 7.908 -9.995 1.00 90.00 99 LEU A CA 1
ATOM 811 C C . LEU A 1 99 ? -4.329 7.347 -10.809 1.00 90.00 99 LEU A C 1
ATOM 813 O O . LEU A 1 99 ? -3.182 7.403 -10.359 1.00 90.00 99 LEU A O 1
ATOM 817 N N . LEU A 1 100 ? -4.604 6.840 -12.012 1.00 90.06 100 LEU A N 1
ATOM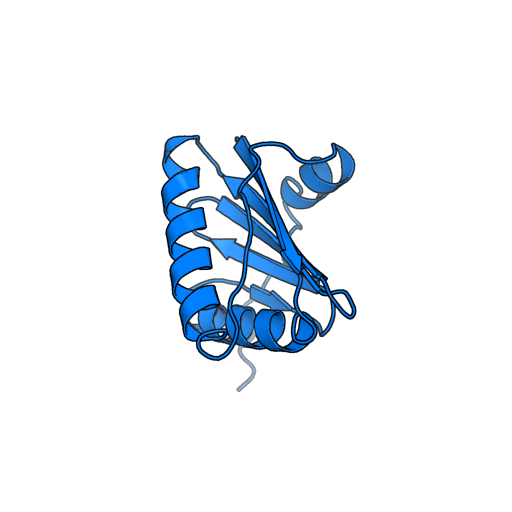 818 C CA . LEU A 1 100 ? -3.561 6.425 -12.943 1.00 90.06 100 LEU A CA 1
ATOM 819 C C . LEU A 1 100 ? -2.660 7.609 -13.305 1.00 90.06 100 LEU A C 1
ATOM 821 O O . LEU A 1 100 ? -1.437 7.496 -13.203 1.00 90.06 100 LEU A O 1
ATOM 825 N N . ALA A 1 101 ? -3.254 8.749 -13.666 1.00 90.06 101 ALA A N 1
ATOM 826 C CA . ALA A 1 101 ? -2.521 9.968 -13.965 1.00 90.06 101 ALA A CA 1
ATOM 827 C C . ALA A 1 101 ? -1.673 10.400 -12.763 1.00 90.06 101 ALA A C 1
ATOM 829 O O . ALA A 1 101 ? -0.489 10.667 -12.946 1.00 90.06 101 ALA A O 1
ATOM 830 N N . LYS A 1 102 ? -2.229 10.384 -11.540 1.00 88.00 102 LYS A N 1
ATOM 831 C CA . LYS A 1 102 ? -1.516 10.701 -10.289 1.00 88.00 102 LYS A CA 1
ATOM 832 C C . LYS A 1 102 ? -0.312 9.784 -10.043 1.00 88.00 102 LYS A C 1
ATOM 834 O O . LYS A 1 102 ? 0.765 10.283 -9.730 1.00 88.00 102 LYS A O 1
ATOM 839 N N . LEU A 1 103 ? -0.459 8.468 -10.214 1.00 88.81 103 LEU A N 1
ATOM 840 C CA . LEU A 1 103 ? 0.628 7.489 -10.042 1.00 88.81 103 LEU A CA 1
ATOM 841 C C . LEU A 1 103 ? 1.723 7.609 -11.114 1.00 88.81 103 LEU A C 1
ATOM 843 O O . LEU A 1 103 ? 2.899 7.345 -10.836 1.00 88.81 103 LEU A O 1
ATOM 847 N N . ALA A 1 104 ? 1.342 7.997 -12.332 1.00 88.06 104 ALA A N 1
ATOM 848 C CA . ALA A 1 104 ? 2.245 8.139 -13.467 1.00 88.06 104 ALA A CA 1
ATOM 849 C C . ALA A 1 104 ? 3.063 9.445 -13.457 1.00 88.06 104 ALA A C 1
ATOM 851 O O . ALA A 1 104 ? 4.027 9.542 -14.212 1.00 88.06 104 ALA A O 1
ATOM 852 N N . ARG A 1 105 ? 2.726 10.438 -12.615 1.00 86.88 105 ARG A N 1
ATOM 853 C CA . ARG A 1 105 ? 3.482 11.707 -12.524 1.00 86.88 105 ARG A CA 1
ATOM 854 C C . ARG A 1 105 ? 4.898 11.463 -12.020 1.00 86.88 105 ARG A C 1
ATOM 856 O O . ARG A 1 105 ? 5.062 10.766 -11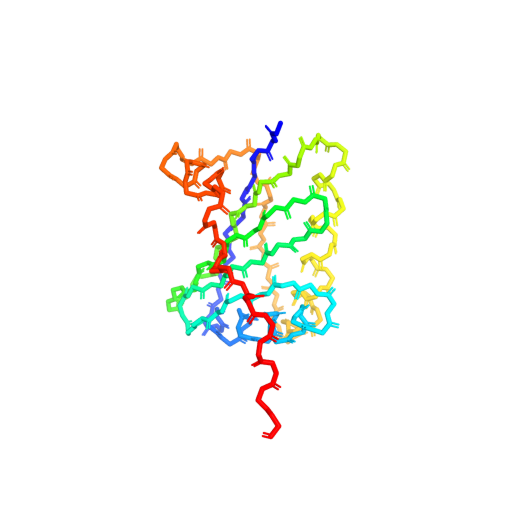.027 1.00 86.88 105 ARG A O 1
ATOM 863 N N . ASP A 1 106 ? 5.916 12.074 -12.620 1.00 79.62 106 ASP A N 1
ATOM 864 C CA . ASP A 1 106 ? 7.298 11.966 -12.119 1.00 79.62 106 ASP A CA 1
ATOM 865 C C . ASP A 1 106 ? 7.443 12.427 -10.657 1.00 79.62 106 ASP A C 1
ATOM 867 O O . ASP A 1 106 ? 8.083 11.737 -9.871 1.00 79.62 106 ASP A O 1
ATOM 871 N N . ASP A 1 107 ? 6.714 13.476 -10.271 1.00 81.62 107 ASP A N 1
ATOM 872 C CA . ASP A 1 107 ? 6.612 14.045 -8.912 1.00 81.62 107 ASP A CA 1
ATOM 873 C C . ASP A 1 107 ? 5.728 13.214 -7.946 1.00 81.62 107 ASP A C 1
ATOM 875 O O . ASP A 1 107 ? 5.081 13.730 -7.041 1.00 81.62 107 ASP A O 1
ATOM 879 N N . PHE A 1 108 ? 5.597 11.901 -8.162 1.00 83.62 108 PHE A N 1
ATOM 880 C CA . PHE A 1 108 ? 4.744 11.056 -7.311 1.00 83.62 108 PHE A CA 1
ATOM 881 C C . PHE A 1 108 ? 5.203 11.056 -5.843 1.00 83.62 108 PHE A C 1
ATOM 883 O O . PHE A 1 108 ? 4.376 11.071 -4.928 1.00 83.62 108 PHE A O 1
ATOM 890 N N . LEU A 1 109 ? 6.516 11.042 -5.632 1.00 80.12 109 LEU A N 1
ATOM 891 C CA . LEU A 1 109 ? 7.146 11.285 -4.341 1.00 80.12 109 LEU A CA 1
ATOM 892 C C . LEU A 1 109 ? 7.874 12.625 -4.425 1.00 80.12 109 LEU A C 1
ATOM 894 O O . LEU A 1 109 ? 8.411 12.915 -5.498 1.00 80.12 109 LEU A O 1
ATOM 898 N N . PRO A 1 110 ? 7.928 13.406 -3.330 1.00 68.44 110 PRO A N 1
ATOM 899 C CA . PRO A 1 110 ? 8.792 14.575 -3.304 1.00 68.44 110 PRO A CA 1
ATOM 900 C C . PRO A 1 110 ? 10.222 14.142 -3.628 1.00 68.44 110 PRO A C 1
ATOM 902 O O . PRO A 1 110 ? 10.651 13.049 -3.235 1.00 68.44 110 PRO A O 1
ATOM 905 N N . ASP A 1 111 ? 10.946 14.995 -4.349 1.00 55.88 111 ASP A N 1
ATOM 906 C CA . ASP A 1 111 ? 12.385 14.854 -4.526 1.00 55.88 111 ASP A CA 1
ATOM 907 C C . ASP A 1 111 ? 13.011 14.791 -3.129 1.00 55.88 111 ASP A C 1
ATOM 909 O O . ASP A 1 111 ? 13.057 15.776 -2.392 1.00 55.88 111 ASP A O 1
ATOM 913 N N . VAL A 1 112 ? 13.379 13.582 -2.707 1.00 55.47 112 VAL A N 1
ATOM 914 C CA . VAL A 1 112 ? 14.130 13.358 -1.476 1.00 55.47 112 VAL A CA 1
ATOM 915 C C . VAL A 1 112 ? 15.562 13.787 -1.763 1.00 55.47 112 VAL A C 1
ATOM 917 O O . VAL A 1 112 ? 16.450 12.947 -1.912 1.00 55.47 112 VAL A O 1
ATOM 920 N N . ASP A 1 113 ? 15.771 15.099 -1.884 1.00 45.22 113 ASP A N 1
ATOM 921 C CA . ASP A 1 113 ? 17.100 15.682 -1.801 1.00 45.22 113 ASP A CA 1
ATOM 922 C C . ASP A 1 113 ? 17.658 15.289 -0.432 1.00 45.22 113 ASP A C 1
ATOM 924 O O . ASP A 1 113 ? 17.051 15.505 0.624 1.00 45.22 113 ASP A O 1
ATOM 928 N N . GLY A 1 114 ? 18.749 14.534 -0.480 1.00 48.28 114 GLY A N 1
ATOM 929 C CA . GLY A 1 114 ? 19.329 13.845 0.655 1.00 48.28 114 GLY A CA 1
ATOM 930 C C . GLY A 1 114 ? 19.975 14.801 1.646 1.00 48.28 114 GLY A C 1
ATOM 931 O O . GLY A 1 114 ? 21.192 14.800 1.779 1.00 48.28 114 GLY A O 1
ATOM 932 N N . GLU A 1 115 ? 19.178 15.516 2.430 1.00 41.09 115 GLU A N 1
ATOM 933 C CA . GLU A 1 115 ? 19.622 16.088 3.695 1.00 41.09 115 GLU A CA 1
ATOM 934 C C . GLU A 1 115 ? 19.083 15.231 4.840 1.00 41.09 115 GLU A C 1
ATOM 936 O O . GLU A 1 115 ? 18.123 15.550 5.542 1.00 41.09 115 GLU A O 1
ATOM 941 N N . THR A 1 116 ? 19.748 14.093 5.056 1.00 45.47 116 THR A N 1
ATOM 942 C CA . THR A 1 116 ? 19.805 13.503 6.393 1.00 45.47 116 THR A CA 1
ATOM 943 C C . THR A 1 116 ? 20.443 14.539 7.314 1.00 45.47 116 THR A C 1
ATOM 945 O O . THR A 1 116 ? 21.669 14.625 7.399 1.00 45.47 116 THR A O 1
ATOM 948 N N . GLY A 1 117 ? 19.602 15.348 7.958 1.00 45.31 117 GLY A N 1
ATOM 949 C CA . GLY A 1 117 ? 20.003 16.266 9.011 1.00 45.31 117 GLY A CA 1
ATOM 950 C C . GLY A 1 117 ? 20.790 15.508 10.076 1.00 45.31 117 GLY A C 1
ATOM 951 O O . GLY A 1 117 ? 20.290 14.554 10.678 1.00 45.31 117 GLY A O 1
ATOM 952 N N . ARG A 1 118 ? 22.042 15.919 10.250 1.00 39.66 118 ARG A N 1
ATOM 953 C CA . ARG A 1 118 ? 22.895 15.564 11.377 1.00 39.66 118 ARG A CA 1
ATOM 954 C C . ARG A 1 118 ? 22.981 16.753 12.317 1.00 39.66 118 ARG A C 1
ATOM 956 O O . ARG A 1 118 ? 23.016 17.889 11.797 1.00 39.66 118 ARG A O 1
#

Solvent-accessible surface area (backbone atoms only — not comparable to full-atom values): 6550 Å² total; per-residue (Å²): 103,42,44,28,25,35,57,33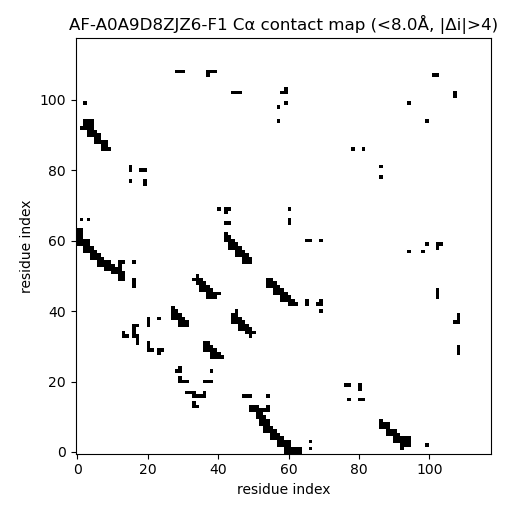,67,34,79,49,16,31,60,50,51,46,51,50,45,59,59,43,50,79,80,37,61,54,51,72,52,71,42,43,34,38,36,50,50,97,57,27,37,35,41,34,41,26,47,75,49,32,29,34,41,45,32,39,17,57,39,75,82,33,44,66,55,53,50,50,53,51,48,58,52,47,51,66,74,41,67,90,55,89,75,68,70,59,82,39,82,52,67,58,69,68,61,48,53,51,67,68,38,87,75,59,55,78,85,76,73,86,71,80,83,127

pLDDT: mean 88.34, std 11.88, range [39.66, 95.69]